Protein AF-A0A5A5TXE6-F1 (afdb_monomer_lite)

Radius of gyration: 18.16 Å; chains: 1; bounding box: 42×45×53 Å

Structure (mmCIF, N/CA/C/O backbone):
data_AF-A0A5A5TXE6-F1
#
_entry.id   AF-A0A5A5TXE6-F1
#
loop_
_atom_site.group_PDB
_atom_site.id
_atom_site.type_symbol
_atom_site.label_atom_id
_atom_site.label_alt_id
_atom_site.label_comp_id
_atom_site.label_asym_id
_atom_site.label_entity_id
_atom_site.label_seq_id
_atom_site.pdbx_PDB_ins_code
_atom_site.Cartn_x
_atom_site.Cartn_y
_atom_site.Cartn_z
_atom_site.occupancy
_atom_site.B_iso_or_equiv
_atom_site.auth_seq_id
_atom_site.auth_comp_id
_atom_site.auth_asym_id
_atom_site.auth_atom_id
_atom_site.pdbx_PDB_model_num
ATOM 1 N N . MET A 1 1 ? -24.786 -9.913 28.229 1.00 39.75 1 MET A N 1
ATOM 2 C CA . MET A 1 1 ? -23.690 -9.712 27.259 1.00 39.75 1 MET A CA 1
ATOM 3 C C . MET A 1 1 ? -24.268 -8.964 26.077 1.00 39.75 1 MET A C 1
ATOM 5 O O . MET A 1 1 ? -25.102 -9.526 25.383 1.00 39.75 1 MET A O 1
ATOM 9 N N . ALA A 1 2 ? -23.928 -7.686 25.921 1.00 41.62 2 ALA A N 1
ATOM 10 C CA . ALA A 1 2 ? -24.342 -6.910 24.758 1.00 41.62 2 ALA A CA 1
ATOM 11 C C . ALA A 1 2 ? -23.343 -7.192 23.632 1.00 41.62 2 ALA A C 1
ATOM 13 O O . ALA A 1 2 ? -22.159 -6.896 23.775 1.00 41.62 2 ALA A O 1
ATOM 14 N N . ILE A 1 3 ? -23.807 -7.818 22.554 1.00 43.03 3 ILE A N 1
ATOM 15 C CA . ILE A 1 3 ? -23.029 -7.928 21.322 1.00 43.03 3 ILE A CA 1
ATOM 16 C C . ILE A 1 3 ? -23.082 -6.537 20.690 1.00 43.03 3 ILE A C 1
ATOM 18 O O . ILE A 1 3 ? -24.154 -6.077 20.300 1.00 43.03 3 ILE A O 1
ATOM 22 N N . SER A 1 4 ? -21.953 -5.830 20.677 1.00 44.06 4 SER A N 1
ATOM 23 C CA . SER A 1 4 ? -21.848 -4.556 19.970 1.00 44.06 4 SER A CA 1
ATOM 24 C C . SER A 1 4 ? -22.039 -4.829 18.481 1.00 44.06 4 SER A C 1
ATOM 26 O O . SER A 1 4 ? -21.277 -5.592 17.899 1.00 44.06 4 SER A O 1
ATOM 28 N N . ILE A 1 5 ? -23.048 -4.226 17.852 1.00 49.97 5 ILE A N 1
ATOM 29 C CA . ILE A 1 5 ? -23.326 -4.416 16.417 1.00 49.97 5 ILE A CA 1
ATOM 30 C C . ILE A 1 5 ? -22.097 -4.028 15.569 1.00 49.97 5 ILE A C 1
ATOM 32 O O . ILE A 1 5 ? -21.858 -4.614 14.516 1.00 49.97 5 ILE A O 1
ATOM 36 N N . ASN A 1 6 ? -21.245 -3.130 16.079 1.00 46.03 6 ASN A N 1
ATOM 37 C CA . ASN A 1 6 ? -19.995 -2.742 15.429 1.00 46.03 6 ASN A CA 1
ATOM 38 C C . ASN A 1 6 ? -19.015 -3.908 15.273 1.00 46.03 6 ASN A C 1
ATOM 40 O O . ASN A 1 6 ? -18.329 -3.951 14.265 1.00 46.03 6 ASN A O 1
ATOM 44 N N . SER A 1 7 ? -18.976 -4.882 16.191 1.00 46.19 7 SER A N 1
ATOM 45 C CA . SER A 1 7 ? -18.082 -6.044 16.052 1.00 46.19 7 SER A CA 1
ATOM 46 C C . SER A 1 7 ? -18.578 -7.074 15.030 1.00 46.19 7 SER A C 1
ATOM 48 O O . SER A 1 7 ? -17.906 -8.074 14.807 1.00 46.19 7 SER A O 1
ATOM 50 N N . ILE A 1 8 ? -19.776 -6.879 14.465 1.00 51.22 8 ILE A N 1
ATOM 51 C CA . ILE A 1 8 ? -20.307 -7.678 13.348 1.00 51.22 8 ILE A CA 1
ATOM 52 C C . ILE A 1 8 ? -19.944 -7.019 12.005 1.00 51.22 8 ILE A C 1
ATOM 54 O O . ILE A 1 8 ? -19.812 -7.712 11.003 1.00 51.22 8 ILE A O 1
ATOM 58 N N . LEU A 1 9 ? -19.775 -5.691 11.985 1.00 54.09 9 LEU A N 1
ATOM 59 C CA . LEU A 1 9 ? -19.557 -4.895 10.772 1.00 54.09 9 LEU A CA 1
ATOM 60 C C . LEU A 1 9 ? -18.107 -4.432 10.589 1.00 54.09 9 LEU A C 1
ATOM 62 O O . LEU A 1 9 ? -17.686 -4.216 9.462 1.00 54.09 9 LEU A O 1
ATOM 66 N N . ILE A 1 10 ? -17.357 -4.247 11.674 1.00 63.25 10 ILE A N 1
ATOM 67 C CA . ILE A 1 10 ? -15.996 -3.712 11.671 1.00 63.25 10 ILE A CA 1
ATOM 68 C C . ILE A 1 10 ? -15.100 -4.735 12.357 1.00 63.25 10 ILE A C 1
ATOM 70 O O . ILE A 1 10 ? -15.208 -4.972 13.562 1.00 63.25 10 ILE A O 1
ATOM 74 N N . ASN A 1 11 ? -14.203 -5.336 11.581 1.00 74.31 11 ASN A N 1
ATOM 75 C CA . ASN A 1 11 ? -13.140 -6.160 12.131 1.00 74.31 11 ASN A CA 1
ATOM 76 C C . ASN A 1 11 ? -11.984 -5.234 12.513 1.00 74.31 11 ASN A C 1
ATOM 78 O O . ASN A 1 11 ? -11.370 -4.617 11.648 1.00 74.31 11 ASN A O 1
ATOM 82 N N . GLU A 1 12 ? -11.679 -5.123 13.802 1.00 80.69 12 GLU A N 1
ATOM 83 C CA . GLU A 1 12 ? -10.504 -4.384 14.269 1.00 80.69 12 GLU A CA 1
ATOM 84 C C . GLU A 1 12 ? -9.345 -5.348 14.537 1.00 80.69 12 GLU A C 1
ATOM 86 O O . GLU A 1 12 ? -9.535 -6.425 15.111 1.00 80.69 12 GLU A O 1
ATOM 91 N N . LYS A 1 13 ? -8.133 -4.973 14.120 1.00 81.56 13 LYS A N 1
ATOM 92 C CA . LYS A 1 13 ? -6.922 -5.766 14.348 1.00 81.56 13 LYS A CA 1
ATOM 93 C C . LYS A 1 13 ? -5.786 -4.894 14.850 1.00 81.56 13 LYS A C 1
ATOM 95 O O . LYS A 1 13 ? -5.441 -3.888 14.235 1.00 81.56 13 LYS A O 1
ATOM 100 N N . GLU A 1 14 ? -5.177 -5.316 15.951 1.00 84.94 14 GLU A N 1
ATOM 101 C CA . GLU A 1 14 ? -3.997 -4.652 16.496 1.00 84.94 14 GLU A CA 1
ATOM 102 C C . GLU A 1 14 ? -2.723 -5.154 15.805 1.00 84.94 14 GLU A C 1
ATOM 104 O O . GLU A 1 14 ? -2.491 -6.360 15.685 1.00 84.94 14 GLU A O 1
ATOM 109 N N . PHE A 1 15 ? -1.863 -4.221 15.406 1.00 85.69 15 PHE A N 1
ATOM 110 C CA . PHE A 1 15 ? -0.524 -4.482 14.890 1.00 85.69 15 PHE A CA 1
ATOM 111 C C . PHE A 1 15 ? 0.511 -3.765 15.752 1.00 85.69 15 PHE A C 1
ATOM 113 O O . PHE A 1 15 ? 0.322 -2.618 16.143 1.00 85.69 15 PHE A O 1
ATOM 120 N N . ASN A 1 16 ? 1.647 -4.410 16.007 1.00 86.00 16 ASN A N 1
ATOM 121 C CA . ASN A 1 16 ? 2.768 -3.770 16.692 1.00 86.00 16 ASN A CA 1
ATOM 122 C C . ASN A 1 16 ? 3.828 -3.375 15.663 1.00 86.00 16 ASN A C 1
ATOM 124 O O . ASN A 1 16 ? 4.417 -4.244 15.017 1.00 86.00 16 ASN A O 1
ATOM 128 N N . LEU A 1 17 ? 4.096 -2.075 15.534 1.00 83.12 17 LEU A N 1
ATOM 129 C CA . LEU A 1 17 ? 5.190 -1.555 14.718 1.00 83.12 17 LEU A CA 1
ATOM 130 C C . LEU A 1 17 ? 6.228 -0.896 15.629 1.00 83.12 17 LEU A C 1
ATOM 132 O O . LEU A 1 17 ? 6.081 0.245 16.065 1.00 83.12 17 LEU A O 1
ATOM 136 N N . GLY A 1 18 ? 7.288 -1.642 15.945 1.00 81.56 18 GLY A N 1
ATOM 137 C CA . GLY A 1 18 ? 8.253 -1.232 16.964 1.00 81.56 18 GLY A CA 1
ATOM 138 C C . GLY A 1 18 ? 7.587 -1.158 18.340 1.00 81.56 18 GLY A C 1
ATOM 139 O O . GLY A 1 18 ? 7.048 -2.154 18.812 1.00 81.56 18 GLY A O 1
ATOM 140 N N . ASN A 1 19 ? 7.605 0.025 18.957 1.00 84.44 19 ASN A N 1
ATOM 141 C CA . ASN A 1 19 ? 6.978 0.271 20.262 1.00 84.44 19 ASN A CA 1
ATOM 142 C C . ASN A 1 19 ? 5.582 0.909 20.149 1.00 84.44 19 ASN A C 1
ATOM 144 O O . ASN A 1 19 ? 4.998 1.261 21.172 1.00 84.44 19 ASN A O 1
ATOM 148 N N . HIS A 1 20 ? 5.064 1.097 18.931 1.00 84.19 20 HIS A N 1
ATOM 149 C CA . HIS A 1 20 ? 3.757 1.706 18.699 1.00 84.19 20 HIS A CA 1
ATOM 150 C C . HIS A 1 20 ? 2.720 0.633 18.369 1.00 84.19 20 HIS A C 1
ATOM 152 O O . HIS A 1 20 ? 2.965 -0.243 17.532 1.00 84.19 20 HIS A O 1
ATOM 158 N N . LYS A 1 21 ? 1.568 0.709 19.037 1.00 89.06 21 LYS A N 1
ATOM 159 C CA . LYS A 1 21 ? 0.400 -0.120 18.738 1.00 89.06 21 LYS A CA 1
ATOM 160 C C . LYS A 1 21 ? -0.455 0.592 17.702 1.00 89.06 21 LYS A C 1
ATOM 162 O O . LYS A 1 21 ? -0.858 1.725 17.928 1.00 89.06 21 LYS A O 1
ATOM 167 N N . LEU A 1 22 ? -0.724 -0.087 16.600 1.00 88.56 22 LEU A N 1
ATOM 168 C CA . LEU A 1 22 ? -1.562 0.372 15.503 1.00 88.56 22 LEU A CA 1
ATOM 169 C C . LEU A 1 22 ? -2.880 -0.396 15.541 1.00 88.56 22 LEU A C 1
ATOM 171 O O . LEU A 1 22 ? -2.865 -1.606 15.775 1.00 88.56 22 LEU A O 1
ATOM 175 N N . THR A 1 23 ? -3.996 0.268 15.256 1.00 87.31 23 THR A N 1
ATOM 176 C CA . THR A 1 23 ? -5.300 -0.407 15.134 1.00 87.31 23 THR A CA 1
ATOM 177 C C . THR A 1 23 ? -5.816 -0.273 13.710 1.00 87.31 23 THR A C 1
ATOM 179 O O . THR A 1 23 ? -6.174 0.820 13.282 1.00 87.31 23 THR A O 1
ATOM 182 N N . ALA A 1 24 ? -5.844 -1.381 12.971 1.00 87.75 24 ALA A N 1
ATOM 183 C CA . ALA A 1 24 ? -6.455 -1.436 11.649 1.00 87.75 24 ALA A CA 1
ATOM 184 C C . ALA A 1 24 ? -7.956 -1.691 11.786 1.00 87.75 24 ALA A C 1
ATOM 186 O O . ALA A 1 24 ? -8.353 -2.593 12.528 1.00 87.75 24 ALA A O 1
ATOM 187 N N . ARG A 1 25 ? -8.776 -0.949 11.043 1.00 87.06 25 ARG A N 1
ATOM 188 C CA . ARG A 1 25 ? -10.220 -1.171 10.935 1.00 87.06 25 ARG A CA 1
ATOM 189 C C . ARG A 1 25 ? -10.558 -1.660 9.532 1.00 87.06 25 ARG A C 1
ATOM 191 O O . ARG A 1 25 ? -10.439 -0.920 8.563 1.00 87.06 25 ARG A O 1
ATOM 198 N N . TYR A 1 26 ? -11.005 -2.904 9.438 1.00 83.69 26 TYR A N 1
ATOM 199 C CA . TYR A 1 26 ? -11.503 -3.499 8.204 1.00 83.69 26 TYR A CA 1
ATOM 200 C C . TYR A 1 26 ? -13.018 -3.327 8.173 1.00 83.69 26 TYR A C 1
ATOM 202 O O . TYR A 1 26 ? -13.742 -3.949 8.958 1.00 83.69 26 TYR A O 1
ATOM 210 N N . THR A 1 27 ? -13.482 -2.427 7.311 1.00 81.50 27 THR A N 1
ATOM 211 C CA . THR A 1 27 ? -14.905 -2.174 7.071 1.00 81.50 27 THR A CA 1
ATOM 212 C C . THR A 1 27 ? -15.309 -2.752 5.710 1.00 81.50 27 THR A C 1
ATOM 214 O O . THR A 1 27 ? -14.456 -2.893 4.831 1.00 81.50 27 THR A O 1
ATOM 217 N N . PRO A 1 28 ? -16.605 -3.020 5.466 1.00 76.94 28 PRO A N 1
ATOM 218 C CA . PRO A 1 28 ? -17.070 -3.519 4.172 1.00 76.94 28 PRO A CA 1
ATOM 219 C C . PRO A 1 28 ? -16.794 -2.540 3.025 1.00 76.94 28 PRO A C 1
ATOM 221 O O . PRO A 1 28 ? -16.689 -2.941 1.871 1.00 76.94 28 PRO A O 1
ATOM 224 N N . GLU A 1 29 ? -16.698 -1.244 3.325 1.00 78.00 29 GLU A N 1
ATOM 225 C CA . GLU A 1 29 ? -16.344 -0.206 2.354 1.00 78.00 29 GLU A CA 1
ATOM 226 C C . GLU A 1 29 ? -14.894 -0.378 1.889 1.00 78.00 29 GLU A C 1
ATOM 228 O O . GLU A 1 29 ? -14.653 -0.439 0.685 1.00 78.00 29 GLU A O 1
ATOM 233 N N . VAL A 1 30 ? -13.959 -0.564 2.832 1.00 81.94 30 VAL A N 1
ATOM 234 C CA . VAL A 1 30 ? -12.547 -0.838 2.525 1.00 81.94 30 VAL A CA 1
ATOM 235 C C . VAL A 1 30 ? -12.395 -2.166 1.783 1.00 81.94 30 VAL A C 1
ATOM 237 O O . VAL A 1 30 ? -11.674 -2.228 0.790 1.00 81.94 30 VAL A O 1
ATOM 240 N N . ASP A 1 31 ? -13.098 -3.216 2.207 1.00 77.31 31 ASP A N 1
ATOM 241 C CA . ASP A 1 31 ? -13.023 -4.525 1.549 1.00 77.31 31 ASP A CA 1
ATOM 242 C C . ASP A 1 31 ? -13.544 -4.479 0.104 1.00 77.31 31 ASP A C 1
ATOM 244 O O . ASP A 1 31 ? -12.968 -5.117 -0.776 1.00 77.31 31 ASP A O 1
ATOM 248 N N . ASN A 1 32 ? -14.600 -3.704 -0.168 1.00 78.75 32 ASN A N 1
ATOM 249 C CA . ASN A 1 32 ? -15.114 -3.518 -1.526 1.00 78.75 32 ASN A CA 1
ATOM 250 C C . ASN A 1 32 ? -14.161 -2.678 -2.385 1.00 78.75 32 ASN A C 1
ATOM 252 O O . ASN A 1 32 ? -13.837 -3.085 -3.502 1.00 78.75 32 ASN A O 1
ATOM 256 N N . GLU A 1 33 ? -13.702 -1.533 -1.868 1.00 80.50 33 GLU A N 1
ATOM 257 C CA . GLU A 1 33 ? -12.820 -0.606 -2.591 1.00 80.50 33 GLU A CA 1
ATOM 258 C C . GLU A 1 33 ? -11.468 -1.246 -2.929 1.00 80.50 33 GLU A C 1
ATOM 260 O O . GLU A 1 33 ? -10.939 -1.040 -4.018 1.00 80.50 33 GLU A O 1
ATOM 265 N N . PHE A 1 34 ? -10.934 -2.074 -2.030 1.00 83.81 34 PHE A N 1
ATOM 266 C CA . PHE A 1 34 ? -9.621 -2.698 -2.181 1.00 83.81 34 PHE A CA 1
ATOM 267 C C . PHE A 1 34 ? -9.691 -4.204 -2.465 1.00 83.81 34 PHE A C 1
ATOM 269 O O . PHE A 1 34 ? -8.673 -4.889 -2.374 1.00 83.81 34 PHE A O 1
ATOM 276 N N . SER A 1 35 ? -10.849 -4.733 -2.867 1.00 78.12 35 SER A N 1
ATOM 277 C CA . SER A 1 35 ? -11.034 -6.155 -3.211 1.00 78.12 35 SER A CA 1
ATOM 278 C C . SER A 1 35 ? -10.017 -6.660 -4.248 1.00 78.12 35 SER A C 1
ATOM 280 O O . SER A 1 35 ? -9.451 -7.749 -4.101 1.00 78.12 35 SER A O 1
ATOM 282 N N . ASP A 1 36 ? -9.707 -5.822 -5.239 1.00 81.06 36 ASP A N 1
ATOM 283 C CA . ASP A 1 36 ? -8.754 -6.105 -6.314 1.00 81.06 36 ASP A CA 1
ATOM 284 C C . ASP A 1 36 ? -7.317 -5.645 -6.007 1.00 81.06 36 ASP A C 1
ATOM 286 O O . ASP A 1 36 ? -6.421 -5.817 -6.836 1.00 81.06 36 ASP A O 1
ATOM 290 N N . PHE A 1 37 ? -7.034 -5.144 -4.799 1.00 83.12 37 PHE A N 1
ATOM 291 C CA . PHE A 1 37 ? -5.737 -4.558 -4.427 1.00 83.12 37 PHE A CA 1
ATOM 292 C C . PHE A 1 37 ? -4.538 -5.452 -4.772 1.00 83.12 37 PHE A C 1
ATOM 294 O O . PHE A 1 37 ? -3.559 -4.997 -5.364 1.00 83.12 37 PHE A O 1
ATOM 301 N N . LEU A 1 38 ? -4.595 -6.747 -4.430 1.00 80.62 38 LEU A N 1
ATOM 302 C CA . LEU A 1 38 ? -3.508 -7.683 -4.748 1.00 80.62 38 LEU A CA 1
ATOM 303 C C . LEU A 1 38 ? -3.387 -7.976 -6.247 1.00 80.62 38 LEU A C 1
ATOM 305 O O . LEU A 1 38 ? -2.287 -8.295 -6.710 1.00 80.62 38 LEU A O 1
ATOM 309 N N . ILE A 1 39 ? -4.492 -7.903 -6.991 1.00 83.75 39 ILE A N 1
ATOM 310 C CA . ILE A 1 39 ? -4.500 -8.080 -8.445 1.00 83.75 39 ILE A CA 1
ATOM 311 C C . ILE A 1 39 ? -3.809 -6.875 -9.078 1.00 83.75 39 ILE A C 1
ATOM 313 O O . ILE A 1 39 ? -2.816 -7.064 -9.780 1.00 83.75 39 ILE A O 1
ATOM 317 N N . GLU A 1 40 ? -4.239 -5.660 -8.741 1.00 85.50 40 GLU A N 1
ATOM 318 C CA . GLU A 1 40 ? -3.656 -4.412 -9.239 1.00 85.50 40 GLU A CA 1
ATOM 319 C C . GLU A 1 40 ? -2.163 -4.306 -8.902 1.00 85.50 40 GLU A C 1
ATOM 321 O O . GLU A 1 40 ? -1.327 -4.104 -9.785 1.00 85.50 40 GLU A O 1
ATOM 326 N N . MET A 1 41 ? -1.786 -4.559 -7.645 1.00 83.69 41 MET A N 1
ATOM 327 C CA . MET A 1 41 ? -0.380 -4.605 -7.233 1.00 83.69 41 MET A CA 1
ATOM 328 C C . MET A 1 41 ? 0.429 -5.648 -8.008 1.00 83.69 41 MET A C 1
ATOM 330 O O . MET A 1 41 ? 1.568 -5.388 -8.400 1.00 83.69 41 MET A O 1
ATOM 334 N N . GLY A 1 42 ? -0.137 -6.835 -8.232 1.00 82.12 42 GLY A N 1
ATOM 335 C CA . GLY A 1 42 ? 0.513 -7.888 -9.006 1.00 82.12 42 GLY A CA 1
ATOM 336 C C . GLY A 1 42 ? 0.673 -7.529 -10.485 1.00 82.12 42 GLY A C 1
ATOM 337 O O . GLY A 1 42 ? 1.673 -7.898 -11.103 1.00 82.12 42 GLY A O 1
ATOM 338 N N . GLU A 1 43 ? -0.279 -6.806 -11.070 1.00 88.12 43 GLU A N 1
ATOM 339 C CA . GLU A 1 43 ? -0.190 -6.313 -12.444 1.00 88.12 43 GLU A CA 1
ATOM 340 C C . GLU A 1 43 ? 0.876 -5.232 -12.605 1.00 88.12 43 GLU A C 1
ATOM 342 O O . GLU A 1 43 ? 1.654 -5.289 -13.560 1.00 88.12 43 GLU A O 1
ATOM 347 N N . LEU A 1 44 ? 0.972 -4.294 -11.662 1.00 87.69 44 LEU A N 1
ATOM 348 C CA . LEU A 1 44 ? 2.010 -3.261 -11.666 1.00 87.69 44 LEU A CA 1
ATOM 349 C C . LEU A 1 44 ? 3.414 -3.865 -11.541 1.00 87.69 44 LEU A C 1
ATOM 351 O O . LEU A 1 44 ? 4.324 -3.490 -12.284 1.00 87.69 44 LEU A O 1
ATOM 355 N N . GLU A 1 45 ? 3.589 -4.866 -10.674 1.00 85.19 45 GLU A N 1
ATOM 356 C CA . GLU A 1 45 ? 4.850 -5.609 -10.566 1.00 85.19 45 GLU A CA 1
ATOM 357 C C . GLU A 1 45 ? 5.205 -6.358 -11.856 1.00 85.19 45 GLU A C 1
ATOM 359 O O . GLU A 1 45 ? 6.362 -6.335 -12.282 1.00 85.19 45 GLU A O 1
ATOM 364 N N . LYS A 1 46 ? 4.222 -6.978 -12.522 1.00 87.12 46 LYS A N 1
ATOM 365 C CA . LYS A 1 46 ? 4.437 -7.628 -13.824 1.00 87.12 46 LYS A CA 1
ATOM 366 C C . LYS A 1 46 ? 4.827 -6.626 -14.903 1.00 87.12 46 LYS A C 1
ATOM 368 O O . LYS A 1 46 ? 5.750 -6.909 -15.657 1.00 87.12 46 LYS A O 1
ATOM 373 N N . LYS A 1 47 ? 4.164 -5.467 -14.964 1.00 86.81 47 LYS A N 1
ATOM 374 C CA . LYS A 1 47 ? 4.491 -4.396 -15.917 1.00 86.81 47 LYS A CA 1
ATOM 375 C C . LYS A 1 47 ? 5.922 -3.898 -15.722 1.00 86.81 47 LYS A C 1
ATOM 377 O O . LYS A 1 47 ? 6.615 -3.699 -16.709 1.00 86.81 47 LYS A O 1
ATOM 382 N N . MET A 1 48 ? 6.401 -3.777 -14.479 1.00 83.50 48 MET A N 1
ATOM 383 C CA . MET A 1 48 ? 7.802 -3.425 -14.190 1.00 83.50 48 MET A CA 1
ATOM 384 C C . MET A 1 48 ? 8.818 -4.489 -14.627 1.00 83.50 48 MET A C 1
ATOM 386 O O . MET A 1 48 ? 9.966 -4.147 -14.905 1.00 83.50 48 MET A O 1
ATOM 390 N N . ALA A 1 49 ? 8.417 -5.760 -14.664 1.00 82.88 49 ALA A N 1
ATOM 391 C CA . ALA A 1 49 ? 9.254 -6.882 -15.087 1.00 82.88 49 ALA A CA 1
ATOM 392 C C . ALA A 1 49 ? 9.038 -7.284 -16.560 1.00 82.88 49 ALA A C 1
ATOM 394 O O . ALA A 1 49 ? 9.590 -8.293 -17.005 1.00 82.88 49 ALA A O 1
ATOM 395 N N . ASP A 1 50 ? 8.220 -6.538 -17.311 1.00 87.94 50 ASP A N 1
ATOM 396 C CA . ASP A 1 50 ? 7.905 -6.854 -18.701 1.00 87.94 50 ASP A CA 1
ATOM 397 C C . ASP A 1 50 ? 9.149 -6.679 -19.583 1.00 87.94 50 ASP A C 1
ATOM 399 O O . ASP A 1 50 ? 9.799 -5.633 -19.574 1.00 87.94 50 ASP A O 1
ATOM 403 N N . LYS A 1 51 ? 9.446 -7.692 -20.402 1.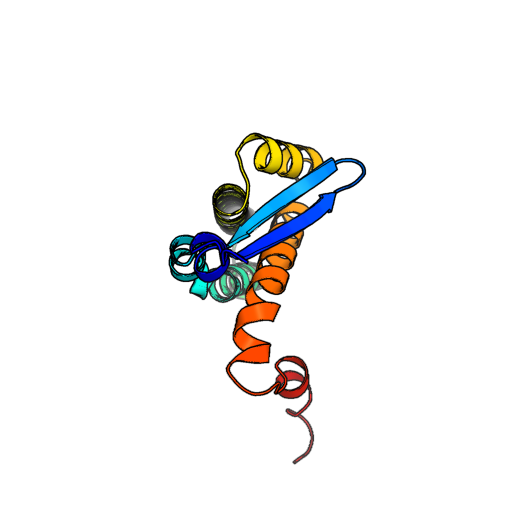00 81.38 51 LYS A N 1
ATOM 404 C CA . LYS A 1 51 ? 10.548 -7.672 -21.373 1.00 81.38 51 LYS A CA 1
ATOM 405 C C . LYS A 1 51 ? 10.401 -6.546 -22.393 1.00 81.38 51 LYS A C 1
ATOM 407 O O . LYS A 1 51 ? 11.404 -6.056 -22.896 1.00 81.38 51 LYS A O 1
ATOM 412 N N . LYS A 1 52 ? 9.179 -6.075 -22.657 1.00 82.50 52 LYS A N 1
ATOM 413 C CA . LYS A 1 52 ? 8.949 -4.906 -23.520 1.00 82.50 52 LYS A CA 1
ATOM 414 C C . LYS A 1 52 ? 9.594 -3.628 -22.977 1.00 82.50 52 LYS A C 1
ATOM 416 O O . LYS A 1 52 ? 9.915 -2.736 -23.753 1.00 82.50 52 LYS A O 1
ATOM 421 N N . LEU A 1 53 ? 9.828 -3.527 -21.664 1.00 81.00 53 LEU A N 1
ATOM 422 C CA . LEU A 1 53 ? 10.593 -2.414 -21.093 1.00 81.00 53 LEU A CA 1
ATOM 423 C C . LEU A 1 53 ? 12.083 -2.483 -21.444 1.00 81.00 53 LEU A C 1
ATOM 425 O O . LEU A 1 53 ? 12.744 -1.447 -21.422 1.00 81.00 53 LEU A O 1
ATOM 429 N N . ASP A 1 54 ? 12.620 -3.667 -21.747 1.00 78.94 54 ASP A N 1
ATOM 430 C CA . ASP A 1 54 ? 14.016 -3.837 -22.165 1.00 78.94 54 ASP A CA 1
ATOM 431 C C . ASP A 1 54 ? 14.253 -3.376 -23.609 1.00 78.94 54 ASP A C 1
ATOM 433 O O . ASP A 1 54 ? 15.384 -3.055 -23.966 1.00 78.94 54 ASP A O 1
ATOM 437 N N . GLU A 1 55 ? 13.191 -3.293 -24.414 1.00 85.38 55 GLU A N 1
ATOM 438 C CA . GLU A 1 55 ? 13.223 -2.789 -25.792 1.00 85.38 55 GLU A CA 1
ATOM 439 C C . GLU A 1 55 ? 13.206 -1.249 -25.859 1.00 85.38 55 GLU A C 1
ATOM 441 O O . GLU A 1 55 ? 13.505 -0.663 -26.900 1.00 85.38 55 GLU A O 1
ATOM 446 N N . LEU A 1 56 ? 12.880 -0.575 -24.749 1.00 86.75 56 LEU A N 1
ATOM 447 C CA . LEU A 1 56 ? 12.885 0.884 -24.651 1.00 86.75 56 LEU A CA 1
ATOM 448 C C . LEU A 1 56 ? 14.301 1.437 -24.457 1.00 86.75 56 LEU A C 1
ATOM 450 O O . LEU A 1 56 ? 15.189 0.798 -23.890 1.00 86.75 56 LEU A O 1
ATOM 454 N N . ASN A 1 57 ? 14.496 2.701 -24.840 1.00 91.44 57 ASN A N 1
ATOM 455 C CA . ASN A 1 57 ? 15.710 3.416 -24.465 1.00 91.44 57 ASN A CA 1
ATOM 456 C C . ASN A 1 57 ? 15.784 3.610 -22.930 1.00 91.44 57 ASN A C 1
ATOM 458 O O . ASN A 1 57 ? 14.787 3.545 -22.206 1.00 91.44 57 ASN A O 1
ATOM 462 N N . ILE A 1 58 ? 16.989 3.883 -22.418 1.00 89.25 58 ILE A N 1
ATOM 463 C CA . ILE A 1 58 ? 17.243 3.985 -20.970 1.00 89.25 58 ILE A CA 1
ATOM 464 C C . ILE A 1 58 ? 16.383 5.074 -20.302 1.00 89.25 58 ILE A C 1
ATOM 466 O O . ILE A 1 58 ? 15.988 4.910 -19.145 1.00 89.25 58 ILE A O 1
ATOM 470 N N . ALA A 1 59 ? 16.116 6.188 -20.988 1.00 90.62 59 ALA A N 1
ATOM 471 C CA . ALA A 1 59 ? 15.349 7.299 -20.430 1.00 90.62 59 ALA A CA 1
ATOM 472 C C . ALA A 1 59 ? 13.866 6.929 -20.268 1.00 90.62 59 ALA A C 1
ATOM 474 O O . ALA A 1 59 ? 13.311 7.076 -19.178 1.00 90.62 59 ALA A O 1
ATOM 475 N N . ASP A 1 60 ? 13.264 6.357 -21.306 1.00 90.44 60 ASP A N 1
ATOM 476 C CA . ASP A 1 60 ? 11.866 5.932 -21.325 1.00 90.44 60 ASP A CA 1
ATOM 477 C C . ASP A 1 60 ? 11.627 4.767 -20.368 1.00 90.44 60 ASP A C 1
ATOM 479 O O . ASP A 1 60 ? 10.663 4.781 -19.601 1.00 90.44 60 ASP A O 1
ATOM 483 N N . LYS A 1 61 ? 12.566 3.814 -20.307 1.00 87.50 61 LYS A N 1
ATOM 484 C CA . LYS A 1 61 ? 12.544 2.734 -19.316 1.00 87.50 61 LYS A CA 1
ATOM 485 C C . LYS A 1 61 ? 12.546 3.282 -17.887 1.00 87.50 61 LYS A C 1
ATOM 487 O O . LYS A 1 61 ? 11.738 2.861 -17.061 1.00 87.50 61 LYS A O 1
ATOM 492 N N . LYS A 1 62 ? 13.424 4.246 -17.577 1.00 88.56 62 LYS A N 1
ATOM 493 C CA . LYS A 1 62 ? 13.466 4.890 -16.251 1.00 88.56 62 LYS A CA 1
ATOM 494 C C . LYS A 1 62 ? 12.166 5.627 -15.932 1.00 88.56 62 LYS A C 1
ATOM 496 O O . LYS A 1 62 ? 11.714 5.555 -14.792 1.00 88.56 62 LYS A O 1
ATOM 501 N N . ASN A 1 63 ? 11.575 6.315 -16.906 1.00 91.31 63 ASN A N 1
ATOM 502 C CA . ASN A 1 63 ? 10.312 7.026 -16.721 1.00 91.31 63 ASN A CA 1
ATOM 503 C C . ASN A 1 63 ? 9.158 6.057 -16.443 1.00 91.31 63 ASN A C 1
ATOM 505 O O . ASN A 1 63 ? 8.447 6.244 -15.461 1.00 91.31 63 ASN A O 1
ATOM 509 N N . LYS A 1 64 ? 9.044 4.971 -17.216 1.00 90.38 64 LYS A N 1
ATOM 510 C CA . LYS A 1 64 ? 8.015 3.941 -17.009 1.00 90.38 64 LYS A CA 1
ATOM 511 C C . LYS A 1 64 ? 8.154 3.223 -15.670 1.00 90.38 64 LYS A C 1
ATOM 513 O O . LYS A 1 64 ? 7.172 3.059 -14.957 1.00 90.38 64 LYS A O 1
ATOM 518 N N . ILE A 1 65 ? 9.375 2.859 -15.272 1.00 88.06 65 ILE A N 1
ATOM 519 C CA . ILE A 1 65 ? 9.607 2.257 -13.950 1.00 88.06 65 ILE A CA 1
ATOM 520 C C . ILE A 1 65 ? 9.200 3.226 -12.834 1.00 88.06 65 ILE A C 1
ATOM 522 O O . ILE A 1 65 ? 8.582 2.801 -11.861 1.00 88.06 65 ILE A O 1
ATOM 526 N N . ARG A 1 66 ? 9.515 4.522 -12.962 1.00 89.44 66 ARG A N 1
ATOM 527 C CA . ARG A 1 66 ? 9.105 5.544 -11.984 1.00 89.44 66 ARG A CA 1
ATOM 528 C C . ARG A 1 66 ? 7.588 5.703 -11.908 1.00 89.44 66 ARG A C 1
ATOM 530 O O . ARG A 1 66 ? 7.082 5.837 -10.801 1.00 89.44 66 ARG A O 1
ATOM 537 N N . GLU A 1 67 ? 6.898 5.667 -13.043 1.00 92.12 67 GLU A N 1
ATOM 538 C CA . GLU A 1 67 ? 5.433 5.720 -13.142 1.00 92.12 67 GLU A CA 1
ATOM 539 C C . GLU A 1 67 ? 4.797 4.548 -12.382 1.00 92.12 67 GLU A C 1
ATOM 541 O O . GLU A 1 67 ? 4.095 4.771 -11.401 1.00 92.12 67 GLU A O 1
ATOM 546 N N . PHE A 1 68 ? 5.172 3.306 -12.705 1.00 89.62 68 PHE A N 1
ATOM 547 C CA . PHE A 1 68 ? 4.659 2.120 -12.004 1.00 89.62 68 PHE A CA 1
ATOM 548 C C . PHE A 1 68 ? 5.009 2.115 -10.512 1.00 89.62 68 PHE A C 1
ATOM 550 O O . PHE A 1 68 ? 4.209 1.727 -9.663 1.00 89.62 68 PHE A O 1
ATOM 557 N N . THR A 1 69 ? 6.207 2.585 -10.170 1.00 87.81 69 THR A N 1
ATOM 558 C CA . THR A 1 69 ? 6.650 2.711 -8.778 1.00 87.81 69 THR A CA 1
ATOM 559 C C . THR A 1 69 ? 5.814 3.749 -8.013 1.00 87.81 69 THR A C 1
ATOM 561 O O . THR A 1 69 ? 5.516 3.547 -6.834 1.00 87.81 69 THR A O 1
ATOM 564 N N . ALA A 1 70 ? 5.416 4.846 -8.662 1.00 90.62 70 ALA A N 1
ATOM 565 C CA . ALA A 1 70 ? 4.529 5.849 -8.081 1.00 90.62 70 ALA A CA 1
ATOM 566 C C . ALA A 1 70 ? 3.097 5.319 -7.920 1.00 90.62 70 ALA A C 1
ATOM 568 O O . ALA A 1 70 ? 2.502 5.540 -6.870 1.00 90.62 70 ALA A O 1
ATOM 569 N N . GLU A 1 71 ? 2.588 4.564 -8.895 1.00 91.81 71 GLU A N 1
ATOM 570 C CA . GLU A 1 71 ? 1.271 3.915 -8.821 1.00 91.81 71 GLU A CA 1
ATOM 571 C C . GLU A 1 71 ? 1.200 2.909 -7.663 1.00 91.81 71 GLU A C 1
ATOM 573 O O . GLU A 1 71 ? 0.281 2.966 -6.850 1.00 91.81 71 GLU A O 1
ATOM 578 N N . ILE A 1 72 ? 2.220 2.057 -7.498 1.00 90.06 72 ILE A N 1
ATOM 579 C CA . ILE A 1 72 ? 2.307 1.128 -6.355 1.00 90.06 72 ILE A CA 1
ATOM 580 C C . ILE A 1 72 ? 2.317 1.882 -5.029 1.00 90.06 72 ILE A C 1
ATOM 582 O O . ILE A 1 72 ? 1.680 1.459 -4.060 1.00 90.06 72 ILE A O 1
ATOM 586 N N . ARG A 1 73 ? 3.070 2.985 -4.964 1.00 91.00 73 ARG A N 1
ATOM 587 C CA . ARG A 1 73 ? 3.129 3.820 -3.767 1.00 91.00 73 ARG A CA 1
ATOM 588 C C . ARG A 1 73 ? 1.754 4.397 -3.447 1.00 91.00 73 ARG A C 1
ATOM 590 O O . ARG A 1 73 ? 1.348 4.301 -2.296 1.00 91.00 73 ARG A O 1
ATOM 597 N N . ASP A 1 74 ? 1.078 4.982 -4.430 1.00 92.69 74 ASP A N 1
ATOM 598 C CA . ASP A 1 74 ? -0.234 5.603 -4.252 1.00 92.69 74 ASP A CA 1
ATOM 599 C C . ASP A 1 74 ? -1.273 4.577 -3.795 1.00 92.69 74 ASP A C 1
ATOM 601 O O . ASP A 1 74 ? -1.930 4.786 -2.778 1.00 92.69 74 ASP A O 1
ATOM 605 N N . LEU A 1 75 ? -1.329 3.416 -4.455 1.00 91.69 75 LEU A N 1
ATOM 606 C CA . LEU A 1 75 ? -2.231 2.331 -4.076 1.00 91.69 75 LEU A CA 1
ATOM 607 C C . LEU A 1 75 ? -1.967 1.845 -2.642 1.00 91.69 75 LEU A C 1
ATOM 609 O O . LEU A 1 75 ? -2.889 1.718 -1.838 1.00 91.69 75 LEU A O 1
ATOM 613 N N . SER A 1 76 ? -0.695 1.627 -2.291 1.00 91.62 76 SER A N 1
ATOM 614 C CA . SER A 1 76 ? -0.303 1.197 -0.941 1.00 91.62 76 SER A CA 1
ATOM 615 C C . SER A 1 76 ? -0.630 2.254 0.118 1.00 91.62 76 SER A C 1
ATOM 617 O O . SER A 1 76 ? -1.085 1.914 1.208 1.00 91.62 76 SER A O 1
ATOM 619 N N . SER A 1 77 ? -0.397 3.534 -0.187 1.00 92.94 77 SER A N 1
ATOM 620 C CA . SER A 1 77 ? -0.705 4.650 0.709 1.00 92.94 77 SER A CA 1
ATOM 621 C C . SER A 1 77 ? -2.204 4.794 0.932 1.00 92.94 77 SER A C 1
ATOM 623 O O . SER A 1 77 ? -2.616 4.900 2.083 1.00 92.94 77 SER A O 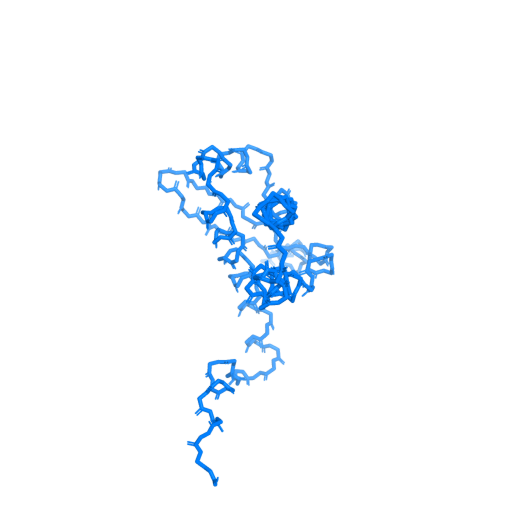1
ATOM 625 N N . LYS A 1 78 ? -3.012 4.745 -0.133 1.00 93.12 78 LYS A N 1
ATOM 626 C CA . LYS A 1 78 ? -4.477 4.796 -0.043 1.00 93.12 78 LYS A CA 1
ATOM 627 C C . LYS A 1 78 ? -5.018 3.676 0.832 1.00 93.12 78 LYS A C 1
ATOM 629 O O . LYS A 1 78 ? -5.784 3.953 1.746 1.00 93.12 78 LYS A O 1
ATOM 634 N N . TYR A 1 79 ? -4.542 2.450 0.619 1.00 91.88 79 TYR A N 1
ATOM 635 C CA . TYR A 1 79 ? -4.968 1.309 1.422 1.00 91.88 79 TYR A CA 1
ATOM 636 C C . TYR A 1 79 ? -4.629 1.476 2.912 1.00 91.88 79 TYR A C 1
ATOM 638 O O . TYR A 1 79 ? -5.480 1.287 3.776 1.00 91.88 79 TYR A O 1
ATOM 646 N N . ILE A 1 80 ? -3.402 1.902 3.234 1.00 92.38 80 ILE A N 1
ATOM 647 C CA . ILE A 1 80 ? -2.997 2.159 4.626 1.00 92.38 80 ILE A CA 1
ATOM 648 C C . ILE A 1 80 ? -3.838 3.286 5.244 1.00 92.38 80 ILE A C 1
ATOM 650 O O . ILE A 1 80 ? -4.300 3.153 6.372 1.00 92.38 80 ILE A O 1
ATOM 654 N N . SER A 1 81 ? -4.073 4.380 4.521 1.00 93.50 81 SER A N 1
ATOM 655 C CA . SER A 1 81 ? -4.903 5.485 5.015 1.00 93.50 81 SER A CA 1
ATOM 656 C C . SER A 1 81 ? -6.381 5.121 5.171 1.00 93.50 81 SER A C 1
ATOM 658 O O . SER A 1 81 ? -7.065 5.763 5.959 1.00 93.50 81 SER A O 1
ATOM 660 N N . ALA A 1 82 ? -6.871 4.118 4.442 1.00 91.19 82 ALA A N 1
ATOM 661 C CA . ALA A 1 82 ? -8.229 3.608 4.594 1.00 91.19 82 ALA A CA 1
ATOM 662 C C . ALA A 1 82 ? -8.367 2.694 5.826 1.00 91.19 82 ALA A C 1
ATOM 664 O O . ALA A 1 82 ? -9.408 2.691 6.477 1.00 91.19 82 ALA A O 1
ATOM 665 N N . LEU A 1 83 ? -7.311 1.947 6.168 1.00 90.06 83 LEU A N 1
ATOM 666 C CA . LEU A 1 83 ? -7.307 1.025 7.307 1.00 90.06 83 LEU A CA 1
ATOM 667 C C . LEU A 1 83 ? -7.032 1.684 8.659 1.00 90.06 83 LEU A C 1
ATOM 669 O O . LEU A 1 83 ? -7.497 1.182 9.682 1.00 90.06 83 LEU A O 1
ATOM 673 N N . PHE A 1 84 ? -6.216 2.734 8.690 1.00 91.94 84 PHE A N 1
ATOM 674 C CA . PHE A 1 84 ? -5.697 3.310 9.928 1.00 91.94 84 PHE A CA 1
ATOM 675 C C . PHE A 1 84 ? -6.146 4.757 10.103 1.00 91.94 84 PHE A C 1
ATOM 677 O O . PHE A 1 84 ? -6.211 5.529 9.145 1.00 91.94 84 PHE A O 1
ATOM 684 N N . ASP A 1 85 ? -6.366 5.156 11.356 1.00 91.75 85 ASP A N 1
ATOM 685 C CA . ASP A 1 85 ? -6.548 6.565 11.693 1.00 91.75 85 ASP A CA 1
ATOM 686 C C . ASP A 1 85 ? -5.291 7.365 11.289 1.00 91.75 85 ASP A C 1
ATOM 688 O O . ASP A 1 85 ? -4.168 6.851 11.269 1.00 91.75 85 ASP A O 1
ATOM 692 N N . LYS A 1 86 ? -5.466 8.656 10.978 1.00 92.25 86 LYS A N 1
ATOM 693 C CA . LYS A 1 86 ? -4.411 9.496 10.382 1.00 92.25 86 LYS A CA 1
ATOM 694 C C . LYS A 1 86 ? -3.071 9.441 11.131 1.00 92.25 86 LYS A C 1
ATOM 696 O O . LYS A 1 86 ? -2.031 9.366 10.487 1.00 92.25 86 LYS A O 1
ATOM 701 N N . SER A 1 87 ? -3.081 9.453 12.466 1.00 92.44 87 SER A N 1
ATOM 702 C CA . SER A 1 87 ? -1.849 9.389 13.268 1.00 92.44 87 SER A CA 1
ATOM 703 C C . SER A 1 87 ? -1.074 8.087 13.069 1.00 92.44 87 SER A C 1
ATOM 705 O O . SER A 1 87 ? 0.153 8.104 12.991 1.00 92.44 87 SER A O 1
ATOM 707 N N . ASP A 1 88 ? -1.790 6.967 12.975 1.00 91.69 88 ASP A N 1
ATOM 708 C CA . ASP A 1 88 ? -1.209 5.641 12.784 1.00 91.69 88 ASP A CA 1
ATOM 709 C C . ASP A 1 88 ? -0.696 5.489 11.347 1.00 91.69 88 ASP A C 1
ATOM 711 O O . ASP A 1 88 ? 0.422 5.013 11.138 1.00 91.69 88 ASP A O 1
ATOM 715 N N . ALA A 1 89 ? -1.453 5.978 10.359 1.00 91.94 89 ALA A N 1
ATOM 716 C CA . ALA A 1 89 ? -1.016 6.028 8.965 1.00 91.94 89 ALA A CA 1
ATOM 717 C C . ALA A 1 89 ? 0.254 6.883 8.788 1.00 91.94 89 ALA A C 1
ATOM 719 O O . ALA A 1 89 ? 1.219 6.434 8.166 1.00 91.94 89 ALA A O 1
ATOM 720 N N . ASP A 1 90 ? 0.298 8.077 9.389 1.00 92.44 90 ASP A N 1
ATOM 721 C CA . ASP A 1 90 ? 1.464 8.967 9.347 1.00 92.44 90 ASP A CA 1
ATOM 722 C C . ASP A 1 90 ? 2.695 8.304 9.993 1.00 92.44 90 ASP A C 1
ATOM 724 O O . ASP A 1 90 ? 3.793 8.348 9.430 1.00 92.44 90 ASP A O 1
ATOM 728 N N . TYR A 1 91 ? 2.514 7.605 11.122 1.00 91.31 91 TYR A N 1
ATOM 729 C CA . TYR A 1 91 ? 3.583 6.835 11.764 1.00 91.31 91 TYR A CA 1
ATOM 730 C C . TYR A 1 91 ? 4.103 5.708 10.861 1.00 91.31 91 TYR A C 1
ATOM 732 O O . TYR A 1 91 ? 5.316 5.531 10.708 1.00 91.31 91 TYR A O 1
ATOM 740 N N . ILE A 1 92 ? 3.203 4.961 10.216 1.00 90.69 92 ILE A N 1
ATOM 741 C CA . ILE A 1 92 ? 3.563 3.918 9.247 1.00 90.69 92 ILE A CA 1
ATOM 742 C C . ILE A 1 92 ? 4.382 4.519 8.095 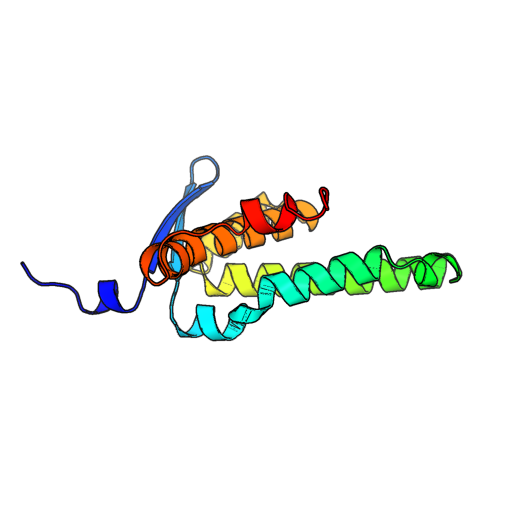1.00 90.69 92 ILE A C 1
ATOM 744 O O . ILE A 1 92 ? 5.420 3.962 7.721 1.00 90.69 92 ILE A O 1
ATOM 748 N N . PHE A 1 93 ? 3.963 5.663 7.548 1.00 91.88 93 PHE A N 1
ATOM 749 C CA . PHE A 1 93 ? 4.668 6.334 6.454 1.00 91.88 93 PHE A CA 1
ATOM 750 C C . PHE A 1 93 ? 6.052 6.845 6.869 1.00 91.88 93 PHE A C 1
ATOM 752 O O . PHE A 1 93 ? 7.014 6.682 6.110 1.00 91.88 93 PHE A O 1
ATOM 759 N N . GLU A 1 94 ? 6.183 7.391 8.080 1.00 90.50 94 GLU A N 1
ATOM 760 C CA . GLU A 1 94 ? 7.470 7.791 8.652 1.00 90.50 94 GLU A CA 1
ATOM 761 C C . GLU A 1 94 ? 8.413 6.583 8.765 1.00 90.50 94 GLU A C 1
ATOM 763 O O . GLU A 1 94 ? 9.552 6.627 8.290 1.00 90.50 94 GLU A O 1
ATOM 768 N N . LYS A 1 95 ? 7.932 5.461 9.320 1.00 88.38 95 LYS A N 1
ATOM 769 C CA . LYS A 1 95 ? 8.738 4.240 9.493 1.00 88.38 95 LYS A CA 1
ATOM 770 C C . LYS A 1 95 ? 9.057 3.521 8.190 1.00 88.38 95 LYS A C 1
ATOM 772 O O . LYS A 1 95 ? 10.113 2.894 8.088 1.00 88.38 95 LYS A O 1
ATOM 777 N N . ALA A 1 96 ? 8.218 3.651 7.167 1.00 86.62 96 ALA A N 1
ATOM 778 C CA . ALA A 1 96 ? 8.551 3.180 5.828 1.00 86.62 96 ALA A CA 1
ATOM 779 C C . ALA A 1 96 ? 9.762 3.933 5.236 1.00 86.62 96 ALA A C 1
ATOM 781 O O . ALA A 1 96 ? 10.425 3.411 4.333 1.00 86.62 96 ALA A O 1
ATOM 782 N N . GLY A 1 97 ? 10.090 5.128 5.750 1.00 79.00 97 GLY A N 1
ATOM 783 C CA . GLY A 1 97 ? 11.306 5.872 5.415 1.00 79.00 97 GLY A CA 1
ATOM 784 C C . GLY A 1 97 ? 11.390 6.258 3.938 1.00 79.00 97 GLY A C 1
ATOM 785 O O . GLY A 1 97 ? 12.470 6.234 3.349 1.00 79.00 97 GLY A O 1
ATOM 786 N N . GLY A 1 98 ? 10.239 6.497 3.299 1.00 74.12 98 GLY A N 1
ATOM 787 C CA . GLY A 1 98 ? 10.141 6.781 1.863 1.00 74.12 98 GLY A CA 1
ATOM 788 C C . GLY A 1 98 ? 10.480 5.597 0.944 1.00 74.12 98 GLY A C 1
ATOM 789 O O . GLY A 1 98 ? 10.488 5.753 -0.277 1.00 74.12 98 GLY A O 1
ATOM 790 N N . ARG A 1 99 ? 10.747 4.402 1.491 1.00 82.06 99 ARG A N 1
ATOM 791 C CA . ARG A 1 99 ? 11.042 3.202 0.700 1.00 82.06 99 ARG A CA 1
ATOM 792 C C . ARG A 1 99 ? 9.745 2.540 0.253 1.00 82.06 99 ARG A C 1
ATOM 794 O O . ARG A 1 99 ? 9.060 1.891 1.039 1.00 82.06 99 ARG A O 1
ATOM 801 N N . ILE A 1 100 ? 9.459 2.625 -1.041 1.00 82.50 100 ILE A N 1
ATOM 802 C CA . ILE A 1 100 ? 8.237 2.069 -1.647 1.00 82.50 100 ILE A CA 1
ATOM 803 C C . ILE A 1 100 ? 8.149 0.550 -1.453 1.00 82.50 100 ILE A C 1
ATOM 805 O O . ILE A 1 100 ? 7.074 0.023 -1.185 1.00 82.50 100 ILE A O 1
ATOM 809 N N . ALA A 1 101 ? 9.285 -0.152 -1.470 1.00 83.88 101 ALA A N 1
ATOM 810 C CA . ALA A 1 101 ? 9.343 -1.580 -1.160 1.00 83.88 101 ALA A CA 1
ATOM 811 C C . ALA A 1 101 ? 8.892 -1.910 0.277 1.00 83.88 101 ALA A C 1
ATOM 813 O O . ALA A 1 101 ? 8.312 -2.965 0.508 1.00 83.88 101 AL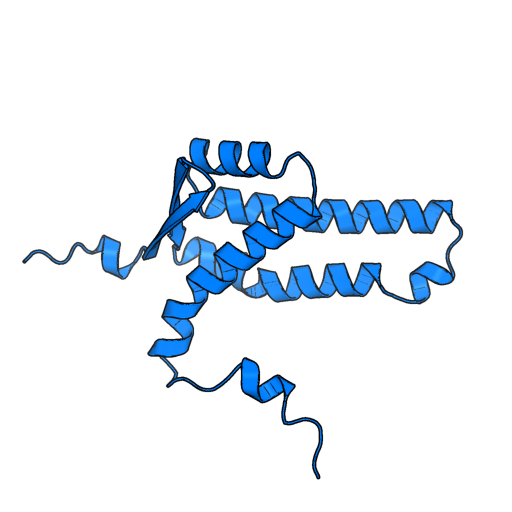A A O 1
ATOM 814 N N . ASN A 1 102 ? 9.140 -1.027 1.248 1.00 86.06 102 ASN A N 1
ATOM 815 C CA . ASN A 1 102 ? 8.679 -1.233 2.622 1.00 86.06 102 ASN A CA 1
ATOM 816 C C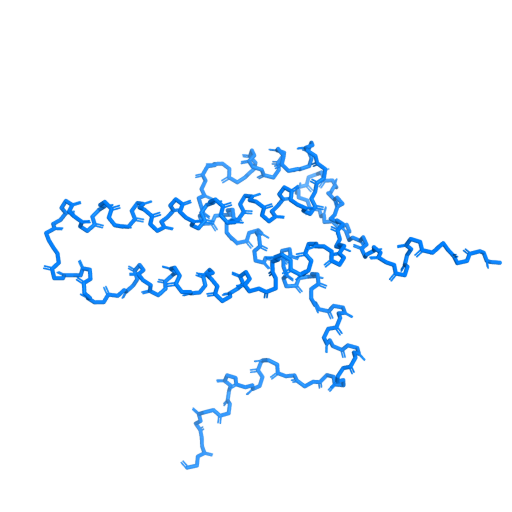 . ASN A 1 102 ? 7.186 -0.930 2.738 1.00 86.06 102 ASN A C 1
ATOM 818 O O . ASN A 1 102 ? 6.454 -1.703 3.346 1.00 86.06 102 ASN A O 1
ATOM 822 N N . LEU A 1 103 ? 6.740 0.162 2.114 1.00 88.56 103 LEU A N 1
ATOM 823 C CA . LEU A 1 103 ? 5.339 0.572 2.125 1.00 88.56 103 LEU A CA 1
ATOM 824 C C . LEU A 1 103 ? 4.425 -0.484 1.485 1.00 88.56 103 LEU A C 1
ATOM 826 O O . LEU A 1 103 ? 3.442 -0.897 2.089 1.00 88.56 103 LEU A O 1
ATOM 830 N N . SER A 1 104 ? 4.796 -0.971 0.300 1.00 85.94 104 SER A N 1
ATOM 831 C CA . SER A 1 104 ? 4.069 -2.035 -0.409 1.00 85.94 104 SER A CA 1
ATOM 832 C C . SER A 1 104 ? 4.043 -3.351 0.367 1.00 85.94 104 SER A C 1
ATOM 834 O O . SER A 1 104 ? 3.016 -4.025 0.397 1.00 85.94 104 SER A O 1
ATOM 836 N N . ARG A 1 105 ? 5.141 -3.714 1.046 1.00 87.06 105 ARG A N 1
ATOM 837 C CA . ARG A 1 105 ? 5.172 -4.886 1.935 1.00 87.06 105 ARG A CA 1
ATOM 838 C C . ARG A 1 105 ? 4.218 -4.734 3.112 1.00 87.06 105 ARG A C 1
ATOM 840 O O . ARG A 1 105 ? 3.476 -5.667 3.377 1.00 87.06 105 ARG A O 1
ATOM 847 N N . LEU A 1 106 ? 4.218 -3.581 3.781 1.00 89.06 106 LEU A N 1
ATOM 848 C CA . LEU A 1 106 ? 3.305 -3.315 4.896 1.00 89.06 106 LEU A CA 1
ATOM 849 C C . LEU A 1 106 ? 1.845 -3.377 4.439 1.00 89.06 106 LEU A C 1
ATOM 851 O O . LEU A 1 106 ? 1.054 -4.081 5.056 1.00 89.06 106 LEU A O 1
ATOM 855 N N . ALA A 1 107 ? 1.514 -2.735 3.317 1.00 88.00 107 ALA A N 1
ATOM 856 C CA . ALA A 1 107 ? 0.171 -2.783 2.747 1.00 88.00 107 ALA A CA 1
ATOM 857 C C . ALA A 1 107 ? -0.273 -4.223 2.419 1.00 88.00 107 ALA A C 1
ATOM 859 O O . ALA A 1 107 ? -1.381 -4.610 2.776 1.00 88.00 107 ALA A O 1
ATOM 860 N N . ARG A 1 108 ? 0.605 -5.054 1.830 1.00 86.38 108 ARG A N 1
ATOM 861 C CA . ARG A 1 108 ? 0.328 -6.492 1.617 1.00 86.38 108 ARG A CA 1
ATOM 862 C C . ARG A 1 108 ? 0.089 -7.236 2.920 1.00 86.38 108 ARG A C 1
ATOM 864 O O . ARG A 1 108 ? -0.892 -7.961 3.011 1.00 86.38 108 ARG A O 1
ATOM 871 N N . THR A 1 109 ? 0.943 -7.033 3.921 1.00 86.88 109 THR A N 1
ATOM 872 C CA . THR A 1 109 ? 0.776 -7.666 5.234 1.00 86.88 109 THR A CA 1
ATOM 873 C C . THR A 1 109 ? -0.576 -7.308 5.841 1.00 86.88 109 THR A C 1
ATOM 875 O O . THR A 1 109 ? -1.302 -8.197 6.268 1.00 86.88 109 THR A O 1
ATOM 878 N N . PHE A 1 110 ? -0.963 -6.031 5.833 1.00 88.00 110 PHE A N 1
ATOM 879 C CA . PHE A 1 110 ? -2.264 -5.619 6.358 1.00 88.00 110 PHE A CA 1
ATOM 880 C C . PHE A 1 110 ? -3.431 -6.191 5.545 1.00 88.00 110 PHE A C 1
ATOM 882 O O . PHE A 1 110 ? -4.465 -6.521 6.118 1.00 88.00 110 PHE A O 1
ATOM 889 N N . PHE A 1 111 ? -3.284 -6.336 4.229 1.00 84.94 111 PHE A N 1
ATOM 890 C CA . PHE A 1 111 ? -4.302 -6.943 3.373 1.00 84.94 111 PHE A CA 1
ATOM 891 C C . PHE A 1 111 ? -4.498 -8.435 3.637 1.00 84.94 111 PHE A C 1
ATOM 893 O O . PHE A 1 111 ? -5.631 -8.889 3.805 1.00 84.94 111 PHE A O 1
ATOM 900 N N . ASP A 1 112 ? -3.408 -9.194 3.712 1.00 82.12 112 ASP A N 1
ATOM 901 C CA . ASP A 1 112 ? -3.462 -10.630 3.985 1.00 82.12 112 ASP A CA 1
ATOM 902 C C . ASP A 1 112 ? -4.074 -10.897 5.371 1.00 82.12 112 ASP A C 1
ATOM 904 O O . ASP A 1 112 ? -4.945 -11.752 5.5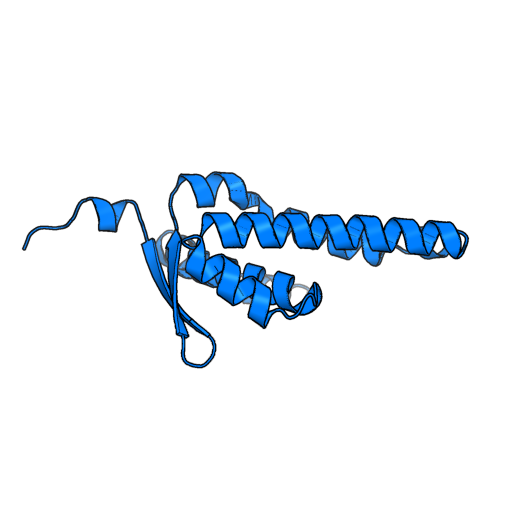23 1.00 82.12 112 ASP A O 1
ATOM 908 N N . GLU A 1 113 ? -3.703 -10.092 6.367 1.00 80.75 113 GLU A N 1
ATOM 909 C CA . GLU A 1 113 ? -4.169 -10.224 7.750 1.00 80.75 113 GLU A CA 1
ATOM 910 C C . GLU A 1 113 ? -5.644 -9.824 7.952 1.00 80.75 113 GLU A C 1
ATOM 912 O O . GLU A 1 113 ? -6.277 -10.311 8.897 1.00 80.75 113 GLU A O 1
ATOM 917 N N . GLY A 1 114 ? -6.195 -8.968 7.084 1.00 71.12 114 GLY A N 1
ATOM 918 C CA . GLY A 1 114 ? -7.626 -8.645 7.037 1.00 71.12 114 GLY A CA 1
ATOM 919 C C . GLY A 1 114 ? -8.460 -9.756 6.402 1.00 71.12 114 GLY A C 1
ATOM 920 O O . GLY A 1 114 ? -9.501 -10.148 6.929 1.00 71.12 114 GLY A O 1
ATOM 921 N N . ASN A 1 115 ? -7.952 -10.337 5.313 1.00 65.31 115 ASN A N 1
ATOM 922 C CA . ASN A 1 115 ? -8.648 -11.374 4.548 1.00 65.31 115 ASN A CA 1
ATOM 923 C C . ASN A 1 115 ? -8.569 -12.779 5.160 1.00 65.31 115 ASN A C 1
ATOM 925 O O . ASN A 1 115 ? -9.438 -13.614 4.887 1.00 65.31 115 ASN A O 1
ATOM 929 N N . ASP A 1 116 ? -7.566 -13.057 5.998 1.00 55.44 116 ASP A N 1
ATOM 930 C CA . ASP A 1 116 ? -7.404 -14.368 6.639 1.00 55.44 116 ASP A CA 1
ATOM 931 C C . ASP A 1 116 ? -8.586 -14.745 7.553 1.00 55.44 116 ASP A C 1
ATOM 933 O O . ASP A 1 116 ? -8.834 -15.930 7.783 1.00 55.44 116 ASP A O 1
ATOM 937 N N . ASN A 1 117 ? -9.380 -13.771 8.016 1.00 50.03 117 ASN A N 1
ATOM 938 C CA . ASN A 1 117 ? -10.555 -14.033 8.850 1.00 50.03 117 ASN A CA 1
ATOM 939 C C . ASN A 1 117 ? -11.869 -14.238 8.081 1.00 50.03 117 ASN A C 1
ATOM 941 O O . ASN A 1 117 ? -12.774 -14.859 8.641 1.00 50.03 117 ASN A O 1
ATOM 945 N N . VAL A 1 118 ? -11.978 -13.791 6.825 1.00 46.88 118 VAL A N 1
ATOM 946 C CA . VAL A 1 118 ? -13.234 -13.885 6.054 1.00 46.88 118 VAL A CA 1
ATOM 947 C C . VAL A 1 118 ? -13.226 -15.115 5.136 1.00 46.88 118 VAL A C 1
ATOM 949 O O . VAL A 1 118 ? -14.172 -15.898 5.130 1.00 46.88 118 VAL A O 1
ATOM 952 N N . LEU A 1 119 ? -12.111 -15.405 4.454 1.00 41.19 119 LEU A N 1
ATOM 953 C CA . LEU A 1 119 ? -12.054 -16.518 3.490 1.00 41.19 119 LEU A CA 1
ATOM 954 C C . LEU A 1 119 ? -11.750 -17.896 4.105 1.00 41.19 119 LEU A C 1
ATOM 956 O O . LEU A 1 119 ? -12.157 -18.911 3.538 1.00 41.19 119 LEU A O 1
ATOM 960 N N . GLN A 1 120 ? -11.064 -17.983 5.253 1.00 40.69 120 GLN A N 1
ATOM 961 C CA . GLN A 1 120 ? -10.797 -19.289 5.886 1.00 40.69 120 GLN A CA 1
ATOM 962 C C . GLN A 1 120 ? -12.016 -19.862 6.622 1.00 40.69 120 GLN A C 1
ATOM 964 O O . GLN A 1 120 ? -12.146 -21.086 6.713 1.00 40.69 120 GLN A O 1
ATOM 969 N N . LYS A 1 121 ? -12.904 -19.000 7.136 1.00 39.75 121 LYS A N 1
ATOM 970 C CA . LYS A 1 121 ? -14.057 -19.412 7.952 1.00 39.75 121 LYS A CA 1
ATOM 971 C C . LYS A 1 121 ? -15.329 -19.653 7.141 1.00 39.75 121 LYS A C 1
ATOM 973 O O . LYS A 1 121 ? -16.065 -20.569 7.488 1.00 39.75 121 LYS A O 1
ATOM 978 N N . GLU A 1 122 ? -15.565 -18.914 6.055 1.00 42.19 122 GLU A N 1
ATOM 979 C CA . GLU A 1 122 ? -16.806 -19.064 5.275 1.00 42.19 122 GLU A CA 1
ATOM 980 C C . GLU A 1 122 ? -16.748 -20.138 4.178 1.00 42.19 122 GLU A C 1
ATOM 982 O O . GLU A 1 122 ? -17.791 -20.620 3.748 1.00 42.19 122 GLU A O 1
ATOM 987 N N . GLN A 1 123 ? -15.559 -20.577 3.744 1.00 39.97 123 GLN A N 1
ATOM 988 C CA . GLN A 1 123 ? -15.432 -21.551 2.644 1.00 39.97 123 GLN A CA 1
ATOM 989 C C . GLN A 1 123 ? -14.669 -22.832 2.988 1.00 39.97 123 GLN A C 1
ATOM 991 O O . GLN A 1 123 ? -14.232 -23.533 2.081 1.00 39.97 123 GLN A O 1
ATOM 996 N N . GLY A 1 124 ? -14.519 -23.174 4.271 1.00 34.06 124 GLY A N 1
ATOM 997 C CA . GLY A 1 124 ? -13.890 -24.438 4.656 1.00 34.06 124 GLY A CA 1
ATOM 998 C C . GLY A 1 124 ? -12.466 -24.548 4.110 1.00 34.06 124 GLY A C 1
ATOM 999 O O . GLY A 1 124 ? -12.220 -25.242 3.127 1.00 34.06 124 GLY A O 1
ATOM 1000 N N . GLY A 1 125 ? -11.538 -23.835 4.757 1.00 40.59 125 GLY A N 1
ATOM 1001 C CA . GLY A 1 125 ? -10.085 -23.974 4.632 1.00 40.59 125 GLY A CA 1
ATOM 1002 C C . GLY A 1 125 ? -9.583 -24.885 3.509 1.00 40.59 125 GLY A C 1
ATOM 1003 O O . GLY A 1 125 ? -9.226 -26.034 3.741 1.00 40.59 125 GLY A O 1
ATOM 1004 N N . THR A 1 126 ? -9.491 -24.358 2.290 1.00 38.06 126 THR A N 1
ATOM 1005 C CA . THR A 1 126 ? -8.681 -24.975 1.238 1.00 38.06 126 THR A CA 1
ATOM 1006 C C . THR A 1 126 ? -7.896 -23.909 0.470 1.00 38.06 126 THR A C 1
ATOM 1008 O O . THR A 1 126 ? -8.241 -23.438 -0.607 1.00 38.06 126 THR A O 1
ATOM 1011 N N . ASN A 1 127 ? -6.703 -23.642 1.004 1.00 42.69 127 ASN A N 1
ATOM 1012 C CA . ASN A 1 127 ? -5.489 -23.874 0.230 1.00 42.69 127 ASN A CA 1
ATOM 1013 C C . ASN A 1 127 ? -5.179 -22.946 -0.968 1.00 42.69 127 ASN A C 1
ATOM 1015 O O . ASN A 1 127 ? -4.907 -23.403 -2.082 1.00 42.69 127 ASN A O 1
ATOM 1019 N N . ARG A 1 128 ? -4.986 -21.642 -0.712 1.00 46.50 128 ARG A N 1
ATOM 1020 C CA . ARG A 1 128 ? -4.183 -20.790 -1.625 1.00 46.50 128 ARG A CA 1
ATOM 1021 C C . ARG A 1 128 ? -2.715 -21.243 -1.716 1.00 46.50 128 ARG A C 1
ATOM 1023 O O . ARG A 1 128 ? -2.130 -21.158 -2.794 1.00 46.50 128 ARG A O 1
ATOM 1030 N N . LYS A 1 129 ? -2.135 -21.806 -0.641 1.00 43.91 129 LYS A N 1
ATOM 1031 C CA . LYS A 1 129 ? -0.787 -22.414 -0.689 1.00 43.91 129 LYS A CA 1
ATOM 1032 C C . LYS A 1 129 ? -0.737 -23.675 -1.562 1.00 43.91 129 LYS A C 1
ATOM 1034 O O . LYS A 1 129 ? 0.231 -23.855 -2.285 1.00 43.91 129 LYS A O 1
ATOM 1039 N N . GLN A 1 130 ? -1.779 -24.503 -1.589 1.00 39.69 130 GLN A N 1
ATOM 1040 C CA . GLN A 1 130 ? -1.767 -25.770 -2.340 1.00 39.69 130 GLN A CA 1
ATOM 1041 C C . GLN A 1 130 ? -2.028 -25.574 -3.850 1.00 39.69 130 GLN A C 1
ATOM 1043 O O . GLN A 1 130 ? -1.493 -26.324 -4.661 1.00 39.69 130 GLN A O 1
ATOM 1048 N N . ARG A 1 131 ? -2.726 -24.501 -4.269 1.00 46.28 131 ARG A N 1
ATOM 1049 C CA . ARG A 1 131 ? -2.887 -24.167 -5.704 1.00 46.28 131 ARG A CA 1
ATOM 1050 C C . ARG A 1 131 ? -1.578 -23.812 -6.420 1.00 46.28 131 ARG A C 1
ATOM 1052 O O . ARG A 1 131 ? -1.502 -23.975 -7.633 1.00 46.28 131 ARG A O 1
ATOM 1059 N N . ARG A 1 132 ? -0.548 -23.343 -5.705 1.00 48.25 132 ARG A N 1
ATOM 1060 C CA . ARG A 1 132 ? 0.780 -23.096 -6.300 1.00 48.25 132 ARG A CA 1
ATOM 1061 C C . ARG A 1 132 ? 1.666 -24.344 -6.359 1.00 48.25 132 ARG A C 1
ATOM 1063 O O . ARG A 1 132 ? 2.604 -24.343 -7.144 1.00 48.25 132 ARG A O 1
ATOM 1070 N N . PHE A 1 133 ? 1.362 -25.392 -5.590 1.00 38.72 133 PHE A N 1
ATOM 1071 C CA . PHE A 1 133 ? 2.183 -26.608 -5.529 1.00 38.72 133 PHE A CA 1
ATOM 1072 C C . PHE A 1 133 ? 1.666 -27.778 -6.384 1.00 38.72 133 PHE A C 1
ATOM 1074 O O . PHE A 1 133 ? 2.450 -28.669 -6.678 1.00 38.72 133 PHE A O 1
ATOM 1081 N N . ASN A 1 134 ? 0.415 -27.762 -6.862 1.00 37.97 134 ASN A N 1
ATOM 1082 C CA . ASN A 1 134 ? -0.140 -28.852 -7.688 1.00 37.97 134 ASN A CA 1
ATOM 1083 C C . ASN A 1 134 ? 0.000 -28.666 -9.212 1.00 37.97 134 ASN A C 1
ATOM 1085 O O . ASN A 1 134 ? -0.675 -29.342 -9.981 1.00 37.97 134 ASN A O 1
ATOM 1089 N N . LYS A 1 135 ? 0.876 -27.770 -9.682 1.00 40.38 135 LYS A N 1
ATOM 1090 C CA . LYS A 1 135 ? 1.189 -27.643 -11.116 1.00 40.38 135 LYS A CA 1
ATOM 1091 C C . LYS A 1 135 ? 2.532 -28.310 -11.415 1.00 40.38 135 LYS A C 1
ATOM 1093 O O . LYS A 1 135 ? 3.517 -27.639 -11.701 1.00 40.38 135 LYS A O 1
ATOM 1098 N N . GLY A 1 136 ? 2.574 -29.629 -11.267 1.00 44.16 136 GLY A N 1
ATOM 1099 C CA . GLY A 1 136 ? 3.782 -30.415 -11.498 1.00 44.16 136 GLY A CA 1
ATOM 1100 C C . GLY A 1 136 ? 3.668 -31.825 -10.944 1.00 44.16 136 GLY A C 1
ATOM 1101 O O . GLY A 1 136 ? 4.371 -32.142 -9.994 1.00 44.16 136 GLY A O 1
ATOM 1102 N N . ASN A 1 137 ? 2.724 -32.602 -11.473 1.00 36.62 137 ASN A N 1
ATOM 1103 C CA . ASN A 1 137 ? 2.788 -34.057 -11.637 1.00 36.62 137 ASN A CA 1
ATOM 1104 C C . ASN A 1 137 ? 1.443 -34.519 -12.205 1.00 36.62 137 ASN A C 1
ATOM 1106 O O . ASN A 1 137 ? 0.532 -34.836 -11.449 1.00 36.62 137 ASN A O 1
ATOM 1110 N N . ASP A 1 138 ? 1.343 -34.470 -13.529 1.00 38.00 138 ASP A N 1
ATOM 1111 C CA . ASP A 1 138 ? 0.623 -35.429 -14.374 1.00 38.00 138 ASP A CA 1
ATOM 1112 C C . ASP A 1 138 ? 1.347 -35.459 -15.728 1.00 38.00 138 ASP A C 1
ATOM 1114 O O . ASP A 1 138 ? 1.719 -34.357 -16.210 1.00 38.00 138 ASP A O 1
#

Secondary structure (DSSP, 8-state):
----THHHH-EEEEEEETTEEEEEEE-HHHHHHTTTHHHHHHHHHHHHT-GGGTTS-HHHHHHHHHHHHHHHHHHHHHHHHHHB-HHHHHHHHHHHTT-HHHHHHHHHHHHHHHHTTTHHHHTT---HHHHHHSSS--

Organism: Leuconostoc citreum (NCBI:txid33964)

pLDDT: mean 76.01, std 18.76, range [34.06, 93.5]

Sequence (138 aa):
MAISINSILINEKEFNLGNHKLTARYTPEVDNEFSDFLIEMGELEKKMADKKLDELNIADKKNKIREFTAEIRDLSSKYISALFDKSDADYIFEKAGGRIANLSRLARTFFDEGNDNVLQKEQGGTNRKQRRFNKGND

Foldseek 3Di:
DDDDVCVVFWDWDWDDDPPDIFIFTDGVVLCVVCVCVVVLLVVLVCQLVDCVLVVDDPVVSVVSNVVSLVVLQVSLLVSLPNTGPPVRSVVQVVVCVPPSVSSSVVSVVVVCVSCVVPVCPPPPDDDPPVVVVPPDDD